Protein AF-A0A9W8RNS7-F1 (afdb_monomer_lite)

Organism: NCBI:txid1237075

InterPro domains:
  IPR012312 Hemerythrin-like [PF01814] (39-133)
  IPR053206 Dimeric xanthone biosynthesis cluster protein [PTHR38048] (34-134)

pLDDT: mean 91.69, std 9.77, range [36.47, 98.19]

Secondary structure (DSSP, 8-state):
------HHHH-SSPPPPGGGGT--SSS---THHHHHHHHHHHHHHHHHHHHHHHHHHHHHHHH--HHHHHHHHHHHHHHHHHHHHHHHHIIIIIHHHHHHHHT-TTTTHHHHHHHHHHHHHHHHHHHHHHHHHHHHH-

Sequence (138 aa):
MSATKKPWVNGPFALISSSKSGDSLEKPASGVRKCAAEMSAVHSLLIRGINAIHLQAVNVAQRGTKKDKLDFSNFCWVWSEELQEHHNIEETMIFPEINELAGVPGLMDANVEEHKMFHDGLSNFRNYIDKIREEGRN

Foldseek 3Di:
DPDPPPQLQCDDDHAQDLCVLVADPVDHDDDPSNVSSVVSVLVSVLSSLVSNCVVCVVVCVPPNDLVSLLVSLVSQLVSLVSLVVVLVCCVVPVVVVVCVVVVHPCPCVVVNVVSVVCPVVSVVSNVVSVVSNVVSVD

Structure (mmCIF, N/CA/C/O backbone):
data_AF-A0A9W8RNS7-F1
#
_entry.id   AF-A0A9W8RNS7-F1
#
loop_
_atom_site.group_PDB
_atom_site.id
_atom_site.type_symbol
_atom_site.label_atom_id
_atom_site.label_alt_id
_atom_site.label_comp_id
_atom_site.label_asym_id
_atom_site.label_entity_id
_atom_site.label_seq_id
_atom_site.pdbx_PDB_ins_code
_atom_site.Cartn_x
_atom_site.Cartn_y
_atom_site.Cartn_z
_atom_site.occupancy
_atom_site.B_iso_or_equiv
_atom_site.auth_seq_id
_atom_site.auth_comp_id
_atom_site.auth_asym_id
_atom_site.auth_atom_id
_atom_site.pdbx_PDB_model_num
ATOM 1 N N . MET A 1 1 ? 25.237 6.352 14.488 1.00 36.47 1 MET A N 1
ATOM 2 C CA . MET A 1 1 ? 24.000 6.408 15.298 1.00 36.47 1 MET A CA 1
ATOM 3 C C . MET A 1 1 ? 23.130 5.235 14.878 1.00 36.47 1 MET A C 1
ATOM 5 O O . MET A 1 1 ? 22.858 5.116 13.692 1.00 36.47 1 MET A O 1
ATOM 9 N N . SER A 1 2 ? 22.784 4.326 15.792 1.00 44.94 2 SER A N 1
ATOM 10 C CA . SER A 1 2 ? 21.860 3.226 15.482 1.00 44.94 2 SER A CA 1
ATOM 11 C C . SER A 1 2 ? 20.501 3.839 15.160 1.00 44.94 2 SER A C 1
ATOM 13 O O . SER A 1 2 ? 19.947 4.541 16.006 1.00 44.94 2 SER A O 1
ATOM 15 N N . ALA A 1 3 ? 20.009 3.665 13.931 1.00 56.50 3 ALA A N 1
ATOM 16 C CA . ALA A 1 3 ? 18.689 4.146 13.553 1.00 56.50 3 ALA A CA 1
ATOM 17 C C . ALA A 1 3 ? 17.677 3.558 14.538 1.00 56.50 3 ALA A C 1
ATOM 19 O O . ALA A 1 3 ? 17.571 2.335 14.665 1.00 56.50 3 ALA A O 1
ATOM 20 N N . THR A 1 4 ? 16.976 4.419 15.276 1.00 53.72 4 THR A N 1
ATOM 21 C CA . THR A 1 4 ? 15.959 4.003 16.238 1.00 53.72 4 THR A CA 1
ATOM 22 C C . THR A 1 4 ? 15.004 3.069 15.508 1.00 53.72 4 THR A C 1
ATOM 24 O O . THR A 1 4 ? 14.352 3.484 14.545 1.00 53.72 4 THR A O 1
ATOM 27 N N . LYS A 1 5 ? 14.951 1.792 15.911 1.00 65.94 5 LYS A N 1
ATOM 28 C CA . LYS A 1 5 ? 13.962 0.863 15.367 1.00 65.94 5 LYS A CA 1
ATOM 29 C C . LYS A 1 5 ? 12.607 1.512 15.640 1.00 65.94 5 LYS A C 1
ATOM 31 O O . LYS A 1 5 ? 12.284 1.777 16.794 1.00 65.94 5 LYS A O 1
ATOM 36 N N . LYS A 1 6 ? 11.861 1.842 14.583 1.00 70.38 6 LYS A N 1
ATOM 37 C CA . LYS A 1 6 ? 10.472 2.314 14.658 1.00 70.38 6 LYS A CA 1
ATOM 38 C C . LYS A 1 6 ? 9.577 1.100 14.418 1.00 70.38 6 LYS A C 1
ATOM 40 O O . LYS A 1 6 ? 9.065 0.959 13.307 1.00 70.38 6 LYS A O 1
ATOM 45 N N . PRO A 1 7 ? 9.447 0.182 15.399 1.00 75.38 7 PRO A N 1
ATOM 46 C CA . PRO A 1 7 ? 8.748 -1.077 15.189 1.00 75.38 7 PRO A CA 1
ATOM 47 C C . PRO A 1 7 ? 7.309 -0.838 14.750 1.00 75.38 7 PRO A C 1
ATOM 49 O O . PRO A 1 7 ? 6.831 -1.607 13.945 1.00 75.38 7 PRO A O 1
ATOM 52 N N . TRP A 1 8 ? 6.677 0.263 15.177 1.00 78.62 8 TRP A N 1
ATOM 53 C CA . TRP A 1 8 ? 5.284 0.590 14.864 1.00 78.62 8 TRP A CA 1
ATOM 54 C C . TRP A 1 8 ? 4.966 0.812 13.371 1.00 78.62 8 TRP A C 1
ATOM 56 O O . TRP A 1 8 ? 3.794 0.745 13.022 1.00 78.62 8 TRP A O 1
ATOM 66 N N . VAL A 1 9 ? 5.963 1.058 12.504 1.00 83.19 9 VAL A N 1
ATOM 67 C CA . VAL A 1 9 ? 5.767 1.259 11.043 1.00 83.19 9 VAL A CA 1
ATOM 68 C C . VAL A 1 9 ? 6.809 0.595 10.151 1.00 83.19 9 VAL A C 1
ATOM 70 O O . VAL A 1 9 ? 6.535 0.344 8.982 1.00 83.19 9 VAL A O 1
ATOM 73 N N . ASN A 1 10 ? 8.012 0.308 10.649 1.00 90.69 10 ASN A N 1
ATOM 74 C CA . ASN A 1 10 ? 9.089 -0.246 9.819 1.00 90.69 10 ASN A CA 1
ATOM 75 C C . ASN A 1 10 ? 9.153 -1.788 9.845 1.00 90.69 10 ASN A C 1
ATOM 77 O O . ASN A 1 10 ? 10.116 -2.357 9.338 1.00 90.69 10 ASN A O 1
ATOM 81 N N . GLY A 1 11 ? 8.179 -2.453 10.465 1.00 91.56 11 GLY A N 1
ATOM 82 C CA . GLY A 1 11 ? 8.012 -3.904 10.453 1.00 91.56 11 GLY A CA 1
ATOM 83 C C . GLY A 1 11 ? 6.581 -4.286 10.854 1.00 91.56 11 GLY A C 1
ATOM 84 O O . GLY A 1 11 ? 5.832 -3.408 11.276 1.00 91.56 11 GLY A O 1
ATOM 85 N N . PRO A 1 12 ? 6.187 -5.564 10.745 1.00 94.31 12 PRO A N 1
ATOM 86 C CA . PRO A 1 12 ? 7.039 -6.717 10.442 1.00 94.31 12 PRO A CA 1
ATOM 87 C C . PRO A 1 12 ? 7.460 -6.844 8.971 1.00 94.31 12 PRO A C 1
ATOM 89 O O . PRO A 1 12 ? 8.482 -7.469 8.699 1.00 94.31 12 PRO A O 1
ATOM 92 N N . PHE A 1 13 ? 6.736 -6.237 8.032 1.00 94.44 13 PHE A N 1
ATOM 93 C CA . PHE A 1 13 ? 7.085 -6.281 6.615 1.00 94.44 13 PHE A CA 1
ATOM 94 C C . PHE A 1 13 ? 8.212 -5.290 6.311 1.00 94.44 13 PHE A C 1
ATOM 96 O O . PHE A 1 13 ? 8.166 -4.121 6.711 1.00 94.44 13 PHE A O 1
ATOM 103 N N . ALA A 1 14 ? 9.255 -5.777 5.639 1.00 93.75 14 ALA A N 1
ATOM 104 C CA . ALA A 1 14 ? 10.456 -5.002 5.364 1.00 93.75 14 ALA A CA 1
ATOM 105 C C . ALA A 1 14 ? 10.190 -3.904 4.328 1.00 93.75 14 ALA A C 1
ATOM 107 O O . ALA A 1 14 ? 9.536 -4.131 3.316 1.00 93.75 14 ALA A O 1
ATOM 108 N N . LEU A 1 15 ? 10.745 -2.717 4.572 1.00 93.62 15 LEU A N 1
ATOM 109 C CA . LEU A 1 15 ? 10.673 -1.601 3.633 1.00 93.62 15 LEU A CA 1
ATOM 110 C C . LEU A 1 15 ? 11.626 -1.795 2.453 1.00 93.62 15 LEU A C 1
ATOM 112 O O . LEU A 1 15 ? 12.657 -2.465 2.564 1.00 93.62 15 LEU A O 1
ATOM 116 N N . ILE A 1 16 ? 11.321 -1.124 1.346 1.00 92.12 16 ILE A N 1
ATOM 117 C CA . ILE A 1 16 ? 12.160 -1.138 0.153 1.00 92.12 16 ILE A CA 1
ATOM 118 C C . ILE A 1 16 ? 13.207 -0.032 0.277 1.00 92.12 16 ILE A C 1
ATOM 120 O O . ILE A 1 16 ? 12.895 1.135 0.513 1.00 92.12 16 ILE A O 1
ATOM 124 N N . SER A 1 17 ? 14.480 -0.393 0.118 1.00 85.50 17 SER A N 1
ATOM 125 C CA . SER A 1 17 ? 15.548 0.604 0.079 1.00 85.50 17 SER A CA 1
ATOM 126 C C . SER A 1 17 ? 15.525 1.344 -1.255 1.00 85.50 17 SER A C 1
ATOM 128 O O . SER A 1 17 ? 15.795 0.737 -2.293 1.00 85.50 17 SER A O 1
ATOM 130 N N . SER A 1 18 ? 15.291 2.657 -1.223 1.00 76.00 18 SER A N 1
ATOM 131 C CA . SER A 1 18 ? 15.354 3.518 -2.413 1.00 76.00 18 SER A CA 1
ATOM 132 C C . SER A 1 18 ? 16.729 3.501 -3.085 1.00 76.00 18 SER A C 1
ATOM 134 O O . SER A 1 18 ? 16.817 3.680 -4.298 1.00 76.00 18 SER A O 1
ATOM 136 N N . SER A 1 19 ? 17.795 3.175 -2.342 1.00 81.75 19 SER A N 1
ATOM 137 C CA . SER A 1 19 ? 19.152 3.037 -2.885 1.00 81.75 19 SER A CA 1
ATOM 138 C C . SER A 1 19 ? 19.276 1.980 -3.987 1.00 81.75 19 SER A C 1
ATOM 140 O O . SER A 1 19 ? 20.212 2.050 -4.780 1.00 81.75 19 SER A O 1
ATOM 142 N N . LYS A 1 20 ? 18.334 1.026 -4.090 1.00 84.12 20 LYS A N 1
ATOM 143 C CA . LYS A 1 20 ? 18.318 0.023 -5.168 1.00 84.12 20 LYS A CA 1
ATOM 144 C C . LYS A 1 20 ? 18.172 0.645 -6.562 1.00 84.12 20 LYS A C 1
ATOM 146 O O . LYS A 1 20 ? 18.633 0.056 -7.532 1.00 84.12 20 LYS A O 1
ATOM 151 N N . SER A 1 21 ? 17.578 1.834 -6.656 1.00 86.19 21 SER A N 1
ATOM 152 C CA . SER A 1 21 ? 17.459 2.599 -7.908 1.00 86.19 21 SER A CA 1
ATOM 153 C C . SER A 1 21 ? 18.749 3.337 -8.304 1.00 86.19 21 SER A C 1
ATOM 155 O O . SER A 1 21 ? 18.887 3.798 -9.439 1.00 86.19 21 SER A O 1
ATOM 157 N N . GLY A 1 22 ? 19.696 3.466 -7.368 1.00 87.69 22 GLY A N 1
ATOM 158 C CA . GLY A 1 22 ? 20.870 4.325 -7.502 1.00 87.69 22 GLY A CA 1
ATOM 159 C C . GLY A 1 22 ? 20.600 5.822 -7.293 1.00 87.69 22 GLY A C 1
ATOM 160 O O . GLY A 1 22 ? 21.522 6.599 -7.526 1.00 87.69 22 GLY A O 1
ATOM 161 N N . ASP A 1 23 ? 19.388 6.222 -6.880 1.00 90.31 23 ASP A N 1
ATOM 162 C CA . ASP A 1 23 ? 19.046 7.609 -6.517 1.00 90.31 23 ASP A CA 1
ATOM 163 C C . ASP A 1 23 ? 19.699 8.012 -5.181 1.00 90.31 23 ASP A C 1
ATOM 165 O O . ASP A 1 23 ? 19.625 7.274 -4.191 1.00 90.31 23 ASP A O 1
ATOM 169 N N . SER A 1 24 ? 20.335 9.185 -5.144 1.00 89.50 24 SER A N 1
ATOM 170 C CA . SER A 1 24 ? 20.872 9.804 -3.926 1.00 89.50 24 SER A CA 1
ATOM 171 C C . SER A 1 24 ? 20.850 11.333 -4.026 1.00 89.50 24 SER A C 1
ATOM 173 O O . SER A 1 24 ? 20.668 11.892 -5.106 1.00 89.50 24 SER A O 1
ATOM 175 N N . LEU A 1 25 ? 21.060 12.028 -2.903 1.00 87.12 25 LEU A N 1
ATOM 176 C CA . LEU A 1 25 ? 21.144 13.495 -2.901 1.00 87.12 25 LEU A CA 1
ATOM 177 C C . LEU A 1 25 ? 22.355 13.999 -3.699 1.00 87.12 25 LEU A C 1
ATOM 179 O O . LEU A 1 25 ? 22.284 15.033 -4.356 1.00 87.12 25 LEU A O 1
ATOM 183 N N . GLU A 1 26 ? 23.459 13.257 -3.653 1.00 92.69 26 GLU A N 1
ATOM 184 C CA . GLU A 1 26 ? 24.706 13.561 -4.354 1.00 92.69 26 GLU A CA 1
ATOM 185 C C . GLU A 1 26 ? 24.631 13.202 -5.841 1.00 92.69 26 GLU A C 1
ATOM 187 O O . GLU A 1 26 ? 25.303 13.823 -6.665 1.00 92.69 26 GLU A O 1
ATOM 192 N N . LYS A 1 27 ? 23.825 12.193 -6.193 1.00 90.19 27 LYS A N 1
ATOM 193 C CA . LYS A 1 27 ? 23.631 11.733 -7.567 1.00 90.19 27 LYS A CA 1
ATOM 194 C C . LYS A 1 27 ? 22.160 11.384 -7.819 1.00 90.19 27 LYS A C 1
ATOM 196 O O . LYS A 1 27 ? 21.800 10.204 -7.791 1.00 90.19 27 LYS A O 1
ATOM 201 N N . PRO A 1 28 ? 21.319 12.391 -8.104 1.00 90.38 28 PRO A N 1
ATOM 202 C CA . PRO A 1 28 ? 19.912 12.153 -8.372 1.00 90.38 28 PRO A CA 1
ATOM 203 C C . PRO A 1 28 ? 19.713 11.258 -9.598 1.00 90.38 28 PRO A C 1
ATOM 205 O O . PRO A 1 28 ? 20.350 11.448 -10.639 1.00 90.38 28 PRO A O 1
ATOM 208 N N . ALA A 1 29 ? 18.820 10.282 -9.480 1.00 90.94 29 ALA A N 1
ATOM 209 C CA . ALA A 1 29 ? 18.387 9.458 -10.595 1.00 90.94 29 ALA A CA 1
ATOM 210 C C . ALA A 1 29 ? 17.541 10.276 -11.584 1.00 90.94 29 ALA A C 1
ATOM 212 O O . ALA A 1 29 ? 16.867 11.238 -11.217 1.00 90.94 29 ALA A O 1
ATOM 213 N N . SER A 1 30 ? 17.544 9.859 -12.849 1.00 89.75 30 SER A N 1
ATOM 214 C CA . SER A 1 30 ? 16.735 10.446 -13.921 1.00 89.75 30 SER A CA 1
ATOM 215 C C . SER A 1 30 ? 16.060 9.356 -14.759 1.00 89.75 30 SER A C 1
ATOM 217 O O . SER A 1 30 ? 16.443 8.180 -14.701 1.00 89.75 30 SER A O 1
ATOM 219 N N . GLY A 1 31 ? 15.024 9.741 -15.513 1.00 87.38 31 GLY A N 1
ATOM 220 C CA . GLY A 1 31 ? 14.254 8.832 -16.366 1.00 87.38 31 GLY A CA 1
ATOM 221 C C . GLY A 1 31 ? 13.715 7.622 -15.598 1.00 87.38 31 GLY A C 1
ATOM 222 O O . GLY A 1 31 ? 13.234 7.749 -14.472 1.00 87.38 31 GLY A O 1
ATOM 223 N N . VAL A 1 32 ? 13.872 6.427 -16.170 1.00 83.25 32 VAL A N 1
ATOM 224 C CA . VAL A 1 32 ? 13.380 5.163 -15.585 1.00 83.25 32 VAL A CA 1
ATOM 225 C C . VAL A 1 32 ? 13.954 4.854 -14.198 1.00 83.25 32 VAL A C 1
ATOM 227 O O . VAL A 1 32 ? 13.279 4.255 -13.365 1.00 83.25 32 VAL A O 1
ATOM 230 N N . ARG A 1 33 ? 15.180 5.305 -13.892 1.00 86.94 33 AR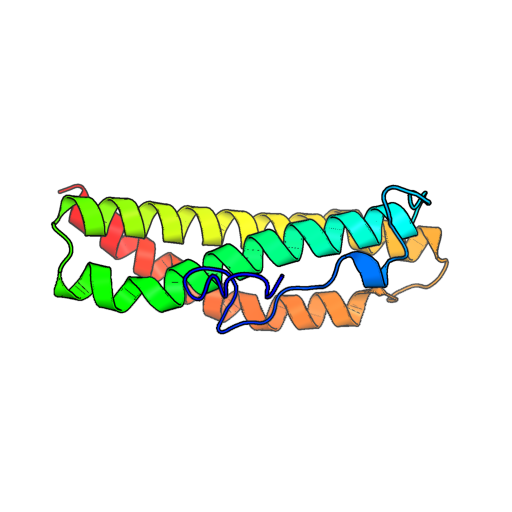G A N 1
ATOM 231 C CA . ARG A 1 33 ? 15.756 5.122 -12.549 1.00 86.94 33 ARG A CA 1
ATOM 232 C C . ARG A 1 33 ? 15.084 6.019 -11.520 1.00 86.94 33 ARG A C 1
ATOM 234 O O . ARG A 1 33 ? 14.963 5.615 -10.367 1.00 86.94 33 ARG A O 1
ATOM 241 N N . LYS A 1 34 ? 14.639 7.212 -11.928 1.00 90.12 34 LYS A N 1
ATOM 242 C CA . LYS A 1 34 ? 13.877 8.091 -11.041 1.00 90.12 34 LYS A CA 1
ATOM 243 C C . LYS A 1 34 ? 12.515 7.486 -10.718 1.00 90.12 34 LYS A C 1
ATOM 245 O O . LYS A 1 34 ? 12.178 7.394 -9.544 1.00 90.12 34 LYS A O 1
ATOM 250 N N . CYS A 1 35 ? 11.822 6.970 -11.733 1.00 89.19 35 CYS A N 1
ATOM 251 C CA . CYS A 1 35 ? 10.570 6.235 -11.556 1.00 89.19 35 CYS A CA 1
ATOM 252 C C . CYS A 1 35 ? 10.739 5.057 -10.574 1.00 89.19 35 CYS A C 1
ATOM 254 O O . CYS A 1 35 ? 9.988 4.940 -9.611 1.00 89.19 35 CYS A O 1
ATOM 256 N N . ALA A 1 36 ? 11.798 4.248 -10.715 1.00 89.75 36 ALA A N 1
ATOM 257 C CA . ALA A 1 36 ? 12.083 3.154 -9.778 1.00 89.75 36 ALA A CA 1
ATOM 258 C C . ALA A 1 36 ? 12.342 3.632 -8.330 1.00 89.75 36 ALA A C 1
ATOM 260 O O . ALA A 1 36 ? 11.963 2.959 -7.362 1.00 89.75 36 ALA A O 1
ATOM 261 N N . ALA A 1 37 ? 12.992 4.788 -8.160 1.00 92.19 37 ALA A N 1
ATOM 262 C CA . ALA A 1 37 ? 13.213 5.398 -6.849 1.00 92.19 37 ALA A CA 1
ATOM 263 C C . ALA A 1 37 ? 11.894 5.849 -6.203 1.00 92.19 37 ALA A C 1
ATOM 265 O O . ALA A 1 37 ? 11.666 5.604 -5.016 1.00 92.19 37 ALA A O 1
ATOM 266 N N . GLU A 1 38 ? 11.020 6.469 -6.995 1.00 92.44 38 GLU A N 1
ATOM 267 C CA . GLU A 1 38 ? 9.693 6.924 -6.578 1.00 92.44 38 GLU A CA 1
ATOM 268 C C . GLU A 1 38 ? 8.783 5.742 -6.233 1.00 92.44 38 GLU A C 1
ATOM 270 O O . GLU A 1 38 ? 8.191 5.741 -5.155 1.00 92.44 38 GLU A O 1
ATOM 275 N N . MET A 1 39 ? 8.771 4.676 -7.041 1.00 93.88 39 MET A N 1
ATOM 276 C CA . MET A 1 39 ? 8.039 3.440 -6.726 1.00 93.88 39 MET A CA 1
ATOM 277 C C . MET A 1 39 ? 8.520 2.797 -5.432 1.00 93.88 39 MET A C 1
ATOM 279 O O . MET A 1 39 ? 7.711 2.435 -4.581 1.00 93.88 39 MET A O 1
ATOM 283 N N . SER A 1 40 ? 9.834 2.762 -5.195 1.00 94.31 40 SER A N 1
ATOM 284 C CA . SER A 1 40 ? 10.374 2.277 -3.917 1.00 94.31 40 SER A CA 1
ATOM 285 C C . SER A 1 40 ? 9.863 3.095 -2.721 1.00 94.31 40 SER A C 1
ATOM 287 O O . SER A 1 40 ? 9.645 2.544 -1.636 1.00 94.31 40 SER A O 1
ATOM 289 N N . ALA A 1 41 ? 9.672 4.407 -2.895 1.00 93.44 41 ALA A N 1
ATOM 290 C CA . ALA A 1 41 ? 9.136 5.282 -1.860 1.00 93.44 41 ALA A CA 1
ATOM 291 C C . ALA A 1 41 ? 7.631 5.057 -1.638 1.00 93.44 41 ALA A C 1
ATOM 293 O O . ALA A 1 41 ? 7.226 4.893 -0.484 1.00 93.44 41 ALA A O 1
ATOM 294 N N . VAL A 1 42 ? 6.835 4.987 -2.712 1.00 95.81 42 VAL A N 1
ATOM 295 C CA . VAL A 1 42 ? 5.384 4.718 -2.664 1.00 95.81 42 VAL A CA 1
ATOM 296 C C . VAL A 1 42 ? 5.108 3.353 -2.039 1.00 95.81 42 VAL A C 1
ATOM 298 O O . VAL A 1 42 ? 4.376 3.256 -1.057 1.00 95.81 42 VAL A O 1
ATOM 301 N N . HIS A 1 43 ? 5.785 2.300 -2.492 1.00 96.25 43 HIS A N 1
ATOM 302 C CA . HIS A 1 43 ? 5.641 0.963 -1.915 1.00 96.25 43 HIS A CA 1
ATOM 303 C C . HIS A 1 43 ? 6.049 0.946 -0.439 1.00 96.25 43 HIS A C 1
ATOM 305 O O . HIS A 1 43 ? 5.379 0.347 0.397 1.00 96.25 43 HIS A O 1
ATOM 311 N N . SER A 1 44 ? 7.100 1.679 -0.061 1.00 95.38 44 SER A N 1
ATOM 312 C CA . SER A 1 44 ? 7.469 1.814 1.352 1.00 95.38 44 SER A CA 1
ATOM 313 C C . SER A 1 44 ? 6.452 2.617 2.175 1.00 95.38 44 SER A C 1
ATOM 315 O O . SER A 1 44 ? 6.426 2.468 3.397 1.00 95.38 44 SER A O 1
ATOM 317 N N . LEU A 1 45 ? 5.643 3.491 1.575 1.00 95.88 45 LEU A N 1
ATOM 318 C CA . LEU A 1 45 ? 4.514 4.143 2.247 1.00 95.88 45 LEU A CA 1
ATOM 319 C C . LEU A 1 45 ? 3.386 3.130 2.487 1.00 95.88 45 LEU A C 1
ATOM 321 O O . LEU A 1 45 ? 2.928 2.995 3.622 1.00 95.88 45 LEU A O 1
ATOM 325 N N . LEU A 1 46 ? 3.020 2.360 1.460 1.00 97.38 46 LEU A N 1
ATOM 326 C CA . LEU A 1 46 ? 2.002 1.307 1.540 1.00 97.38 46 LEU A CA 1
ATOM 327 C C . LEU A 1 46 ? 2.375 0.237 2.578 1.00 97.38 46 LEU A C 1
ATOM 329 O O . LEU A 1 46 ? 1.555 -0.112 3.430 1.00 97.38 46 LEU A O 1
ATOM 333 N N . ILE A 1 47 ? 3.640 -0.204 2.593 1.00 96.94 47 ILE A N 1
ATOM 334 C CA . ILE A 1 47 ? 4.163 -1.173 3.568 1.00 96.94 47 ILE A CA 1
ATOM 335 C C . ILE A 1 47 ? 4.097 -0.617 4.998 1.00 96.94 47 ILE A C 1
ATOM 337 O O . ILE A 1 47 ? 3.747 -1.335 5.936 1.00 96.94 47 ILE A O 1
ATOM 341 N N . ARG A 1 48 ? 4.393 0.674 5.198 1.00 97.31 48 ARG A N 1
ATOM 342 C CA . ARG A 1 48 ? 4.233 1.305 6.521 1.00 97.31 48 ARG A CA 1
ATOM 343 C C . ARG A 1 48 ? 2.779 1.311 6.975 1.00 97.31 48 ARG A C 1
ATOM 345 O O . ARG A 1 48 ? 2.533 1.103 8.161 1.00 97.31 48 ARG A O 1
ATOM 352 N N . GLY A 1 49 ? 1.842 1.516 6.051 1.00 97.19 49 GLY A N 1
ATOM 353 C CA . GLY A 1 49 ? 0.411 1.423 6.318 1.00 97.19 49 GLY A CA 1
ATOM 354 C C . GLY A 1 49 ? 0.018 0.048 6.856 1.00 97.19 49 GLY A C 1
ATOM 355 O O . GLY A 1 49 ? -0.473 -0.043 7.980 1.00 97.19 49 GLY A O 1
ATOM 356 N N . ILE A 1 50 ? 0.331 -1.031 6.131 1.00 96.81 50 ILE A N 1
ATOM 357 C CA . ILE A 1 50 ? -0.020 -2.391 6.575 1.00 96.81 50 ILE A CA 1
ATOM 358 C C . ILE A 1 50 ? 0.721 -2.813 7.848 1.00 96.81 50 ILE A C 1
ATOM 360 O O . ILE A 1 50 ? 0.145 -3.484 8.701 1.00 96.81 50 ILE A O 1
ATOM 364 N N . ASN A 1 51 ? 1.965 -2.369 8.036 1.00 97.44 51 ASN A N 1
ATOM 365 C CA . ASN A 1 51 ? 2.706 -2.562 9.283 1.00 97.44 51 ASN A CA 1
ATOM 366 C C . ASN A 1 51 ? 1.989 -1.915 10.477 1.00 97.44 51 ASN A C 1
ATOM 368 O O . ASN A 1 51 ? 1.809 -2.554 11.518 1.00 97.44 51 ASN A O 1
ATOM 372 N N . ALA A 1 52 ? 1.541 -0.666 10.320 1.00 96.94 52 ALA A N 1
ATOM 373 C CA . ALA A 1 52 ? 0.782 0.034 11.348 1.00 96.94 52 ALA A CA 1
ATOM 374 C C . ALA A 1 52 ? -0.558 -0.664 11.628 1.00 96.94 52 ALA A C 1
ATOM 376 O O . ALA A 1 52 ? -0.898 -0.868 12.795 1.00 96.94 52 ALA A O 1
ATOM 377 N N . ILE A 1 53 ? -1.281 -1.090 10.584 1.00 96.81 53 ILE A N 1
ATOM 378 C CA . ILE A 1 53 ? -2.533 -1.850 10.717 1.00 96.81 53 ILE A CA 1
ATOM 379 C C . ILE A 1 53 ? -2.285 -3.131 11.518 1.00 96.81 53 ILE A C 1
ATOM 381 O O . ILE A 1 53 ? -2.927 -3.355 12.544 1.00 96.81 53 ILE A O 1
ATOM 385 N N . HIS A 1 54 ? -1.308 -3.937 11.099 1.00 95.56 54 HIS A N 1
ATOM 386 C CA . HIS A 1 54 ? -0.977 -5.212 11.728 1.00 95.56 54 HIS A CA 1
ATOM 387 C C . HIS A 1 54 ? -0.649 -5.056 13.219 1.00 95.56 54 HIS A C 1
ATOM 389 O O . HIS A 1 54 ? -1.169 -5.790 14.059 1.00 95.56 54 HIS A O 1
ATOM 395 N N . LEU A 1 55 ? 0.184 -4.074 13.568 1.00 95.69 55 LEU A N 1
ATOM 396 C CA . LEU A 1 55 ? 0.637 -3.884 14.945 1.00 95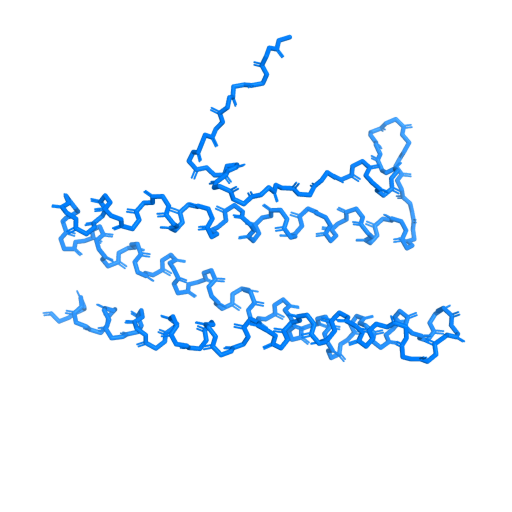.69 55 LEU A CA 1
ATOM 397 C C . LEU A 1 55 ? -0.410 -3.239 15.850 1.00 95.69 55 LEU A C 1
ATOM 399 O O . LEU A 1 55 ? -0.409 -3.493 17.055 1.00 95.69 55 LEU A O 1
ATOM 403 N N . GLN A 1 56 ? -1.281 -2.384 15.311 1.00 95.50 56 GLN A N 1
ATOM 404 C CA . GLN A 1 56 ? -2.255 -1.653 16.121 1.00 95.50 56 GLN A CA 1
ATOM 405 C C . GLN A 1 56 ? -3.618 -2.334 16.213 1.00 95.50 56 GLN A C 1
ATOM 407 O O . GLN A 1 56 ? -4.325 -2.073 17.186 1.00 95.50 56 GLN A O 1
ATOM 412 N N . ALA A 1 57 ? -3.966 -3.255 15.307 1.00 95.25 57 ALA A N 1
ATOM 413 C CA . ALA A 1 57 ? -5.279 -3.905 15.297 1.00 95.25 57 ALA A CA 1
ATOM 414 C C . ALA A 1 57 ? -5.665 -4.503 16.664 1.00 95.25 57 ALA A C 1
ATOM 416 O O . ALA A 1 57 ? -6.734 -4.200 17.194 1.00 95.25 57 ALA A O 1
ATOM 417 N N . VAL A 1 58 ? -4.770 -5.279 17.289 1.00 95.19 58 VAL A N 1
ATOM 418 C CA . VAL A 1 58 ? -5.008 -5.882 18.616 1.00 95.19 58 VAL A CA 1
ATOM 419 C C . VAL A 1 58 ? -5.160 -4.818 19.705 1.00 95.19 58 VAL A C 1
ATOM 421 O O . VAL A 1 58 ? -6.026 -4.929 20.573 1.00 95.19 58 VAL A O 1
ATOM 424 N N . ASN A 1 59 ? -4.350 -3.760 19.646 1.00 95.69 59 ASN A N 1
ATOM 425 C CA . ASN A 1 59 ? -4.374 -2.692 20.640 1.00 95.69 59 ASN A CA 1
ATOM 426 C C . ASN A 1 59 ? -5.689 -1.911 20.591 1.00 95.69 59 ASN A C 1
ATOM 428 O O . ASN A 1 59 ? -6.301 -1.688 21.635 1.00 95.69 59 ASN A O 1
ATOM 432 N N . VAL A 1 60 ? -6.143 -1.547 19.389 1.00 96.38 60 VAL A N 1
ATOM 433 C CA . VAL A 1 60 ? -7.410 -0.837 19.181 1.00 96.38 60 VAL A CA 1
ATOM 434 C C . VAL A 1 60 ? -8.600 -1.734 19.528 1.00 96.38 60 VAL A C 1
ATOM 436 O O . VAL A 1 60 ? -9.534 -1.281 20.187 1.00 96.38 60 VAL A O 1
ATOM 439 N N . ALA A 1 61 ? -8.560 -3.019 19.169 1.00 92.94 61 ALA A N 1
ATOM 440 C CA . ALA A 1 61 ? -9.631 -3.958 19.493 1.00 92.94 61 ALA A CA 1
ATOM 441 C C . ALA A 1 61 ? -9.846 -4.102 21.011 1.00 92.94 61 ALA A C 1
ATOM 443 O O . ALA A 1 61 ? -10.985 -4.022 21.483 1.00 92.94 61 ALA A O 1
ATOM 444 N N . GLN A 1 62 ? -8.756 -4.279 21.766 1.00 96.12 62 GLN A N 1
ATOM 445 C CA . GLN A 1 62 ? -8.795 -4.548 23.206 1.00 96.12 62 GLN A CA 1
ATOM 446 C C . GLN A 1 62 ? -8.975 -3.291 24.061 1.00 96.12 62 GLN A C 1
ATOM 448 O O . GLN A 1 62 ? -9.635 -3.350 25.095 1.00 96.12 62 GLN A O 1
ATOM 453 N N . ARG A 1 63 ? -8.351 -2.174 23.669 1.00 97.00 63 ARG A N 1
ATOM 454 C CA . ARG A 1 63 ? -8.216 -0.979 24.523 1.00 97.00 63 ARG A CA 1
ATOM 455 C C . ARG A 1 63 ? -8.818 0.288 23.923 1.00 97.00 63 ARG A C 1
ATOM 457 O O . ARG A 1 63 ? -8.945 1.276 24.636 1.00 97.00 63 ARG A O 1
ATOM 464 N N . GLY A 1 64 ? -9.165 0.274 22.638 1.00 95.62 64 GLY A N 1
ATOM 465 C CA . GLY A 1 64 ? -9.726 1.432 21.951 1.00 95.62 64 GLY A CA 1
ATOM 466 C C . GLY A 1 64 ? -11.154 1.736 22.396 1.00 95.62 64 GLY A C 1
ATOM 467 O O . GLY A 1 64 ? -11.979 0.835 22.584 1.00 95.62 64 GLY A O 1
ATOM 468 N N . THR A 1 65 ? -11.461 3.023 22.512 1.00 95.62 65 THR A N 1
ATOM 469 C CA . THR A 1 65 ? -12.832 3.523 22.640 1.00 95.62 65 THR A CA 1
ATOM 470 C C . THR A 1 65 ? -13.637 3.237 21.364 1.00 95.62 65 THR A C 1
ATOM 472 O O . THR A 1 65 ? -13.084 2.864 20.326 1.00 95.62 65 THR A O 1
ATOM 475 N N . LYS A 1 66 ? -14.960 3.459 21.397 1.00 93.25 66 LYS A N 1
ATOM 476 C CA . LYS A 1 66 ? -15.793 3.409 20.179 1.00 93.25 66 LYS A CA 1
ATOM 477 C C . LYS A 1 66 ? -15.239 4.336 19.086 1.00 93.25 66 LYS A C 1
ATOM 479 O O . LYS A 1 66 ? -15.194 3.946 17.923 1.00 93.25 66 LYS A O 1
ATOM 484 N N . LYS A 1 67 ? -14.767 5.527 19.474 1.00 94.31 67 LYS A N 1
ATOM 485 C CA . LYS A 1 67 ? -14.164 6.489 18.548 1.00 94.31 67 LYS A CA 1
ATOM 486 C C . LYS A 1 67 ? -12.862 5.954 17.950 1.00 94.31 67 LYS A C 1
ATOM 488 O O . LYS A 1 67 ? -12.725 5.976 16.734 1.00 94.31 67 LYS A O 1
ATOM 493 N N . ASP A 1 68 ? -11.957 5.415 18.769 1.00 96.19 68 ASP A N 1
ATOM 494 C CA . ASP A 1 68 ? -10.673 4.882 18.281 1.00 96.19 68 ASP A CA 1
ATOM 495 C C . ASP A 1 68 ? -10.882 3.742 17.281 1.00 96.19 68 ASP A C 1
ATOM 497 O O . ASP A 1 68 ? -10.199 3.669 16.263 1.00 96.19 68 ASP A O 1
ATOM 501 N N . LYS A 1 69 ? -11.862 2.868 17.544 1.00 95.25 69 LYS A N 1
ATOM 502 C CA . LYS A 1 69 ? -12.228 1.770 16.639 1.00 95.25 69 LYS A CA 1
ATOM 503 C C . LYS A 1 69 ? -12.745 2.287 15.299 1.00 95.25 69 LYS A C 1
ATOM 505 O O . LYS A 1 69 ? -12.328 1.779 14.259 1.00 95.25 69 LYS A O 1
ATOM 510 N N . LEU A 1 70 ? -13.608 3.304 15.307 1.00 95.81 70 LEU A N 1
ATOM 511 C CA . LEU A 1 70 ? -14.115 3.923 14.081 1.00 95.81 70 LEU A CA 1
ATOM 512 C C . LEU A 1 70 ? -13.006 4.648 13.304 1.00 95.81 70 LEU A C 1
ATOM 514 O O . LEU A 1 70 ? -12.869 4.439 12.100 1.00 95.81 70 LEU A O 1
ATOM 518 N N . ASP A 1 71 ? -12.192 5.461 13.980 1.00 97.12 71 ASP A N 1
ATOM 519 C CA . ASP A 1 71 ? -11.074 6.186 13.366 1.00 97.12 71 ASP A CA 1
ATOM 520 C C . ASP A 1 71 ? -10.063 5.214 12.743 1.00 97.12 71 ASP A C 1
ATOM 522 O O . ASP A 1 71 ? -9.659 5.379 11.592 1.00 97.12 71 ASP A O 1
ATOM 526 N N . PHE A 1 72 ? -9.698 4.156 13.472 1.00 97.38 72 PHE A N 1
ATOM 527 C CA . PHE A 1 72 ? -8.783 3.130 12.981 1.00 97.38 72 PHE A CA 1
ATOM 528 C C . PHE A 1 72 ? -9.370 2.348 11.803 1.00 97.38 72 PHE A C 1
ATOM 530 O O . PHE A 1 72 ? -8.652 2.038 10.855 1.00 97.38 72 PHE A O 1
ATOM 537 N N . SER A 1 73 ? -10.677 2.076 11.814 1.00 97.38 73 SER A N 1
ATOM 538 C CA . SER A 1 73 ? -11.356 1.436 10.683 1.00 97.38 73 SER A CA 1
ATOM 539 C C . SER A 1 73 ? -11.371 2.344 9.451 1.00 97.38 73 SER A C 1
ATOM 541 O O . SER A 1 73 ? -11.133 1.873 8.345 1.00 97.38 73 SER A O 1
ATOM 543 N N . ASN A 1 74 ? -11.561 3.657 9.619 1.00 97.75 74 ASN A N 1
ATOM 544 C CA . ASN A 1 74 ? -11.417 4.612 8.516 1.00 97.75 74 ASN A CA 1
ATOM 545 C C . ASN A 1 74 ? -9.980 4.645 7.974 1.00 97.75 74 ASN A C 1
ATOM 547 O O . ASN A 1 74 ? -9.800 4.655 6.762 1.00 97.75 74 ASN A O 1
ATOM 551 N N . PHE A 1 75 ? -8.966 4.612 8.845 1.00 98.06 75 PHE A N 1
ATOM 552 C CA . PHE A 1 75 ? -7.563 4.513 8.429 1.00 98.06 75 PHE A CA 1
ATOM 553 C C . PHE A 1 75 ? -7.289 3.235 7.618 1.00 98.06 75 PHE A C 1
ATOM 555 O O . PHE A 1 75 ? -6.699 3.308 6.543 1.00 98.06 75 PHE A O 1
ATOM 562 N N . CYS A 1 76 ? -7.767 2.081 8.096 1.00 98.19 76 CYS A N 1
ATOM 563 C CA . CYS A 1 76 ? -7.654 0.801 7.390 1.00 98.19 76 CYS A CA 1
ATOM 564 C C . CYS A 1 76 ? -8.340 0.833 6.019 1.00 98.19 76 CYS A C 1
ATOM 566 O O . CYS A 1 76 ? -7.808 0.302 5.044 1.00 98.19 76 CYS A O 1
ATOM 568 N N . TRP A 1 77 ? -9.516 1.461 5.945 1.00 97.94 77 TRP A N 1
ATOM 569 C CA . TRP A 1 77 ? -10.265 1.601 4.703 1.00 97.94 77 TRP A CA 1
ATOM 570 C C . TRP A 1 77 ? -9.513 2.462 3.690 1.00 97.94 77 TRP A C 1
ATOM 572 O O . TRP A 1 77 ? -9.286 2.008 2.578 1.00 97.94 77 TRP A O 1
ATOM 582 N N . VAL A 1 78 ? -9.051 3.652 4.093 1.00 98.06 78 VAL A N 1
ATOM 583 C CA . VAL A 1 78 ? -8.288 4.548 3.207 1.00 98.06 78 VAL A CA 1
ATOM 584 C C . VAL A 1 78 ? -7.021 3.862 2.706 1.00 98.06 78 VAL A C 1
ATOM 586 O O . VAL A 1 78 ? -6.754 3.898 1.516 1.00 98.06 78 VAL A O 1
ATOM 589 N N . TRP A 1 79 ? -6.273 3.169 3.572 1.00 98.19 79 TRP A N 1
ATOM 590 C CA . TRP A 1 79 ? -5.109 2.396 3.125 1.00 98.19 79 TRP A CA 1
ATOM 591 C C . TRP A 1 79 ? -5.468 1.345 2.061 1.00 98.19 79 TRP A C 1
ATOM 593 O O . TRP A 1 79 ? -4.697 1.136 1.127 1.00 98.19 79 TRP A O 1
ATOM 603 N N . SER A 1 80 ? -6.631 0.701 2.194 1.00 97.75 80 SER A N 1
ATOM 604 C CA . SER A 1 80 ? -7.084 -0.314 1.238 1.00 97.75 80 SER A CA 1
ATOM 605 C C . SER A 1 80 ? -7.443 0.297 -0.117 1.00 97.75 80 SER A C 1
ATOM 607 O O . SER A 1 80 ? -7.089 -0.273 -1.144 1.00 97.75 80 SER A O 1
ATOM 609 N N . GLU A 1 81 ? -8.097 1.463 -0.114 1.00 96.69 81 GLU A N 1
ATOM 610 C CA . GLU A 1 81 ? -8.399 2.217 -1.338 1.00 96.69 81 GLU A CA 1
ATOM 611 C C . GLU A 1 81 ? -7.123 2.673 -2.041 1.00 96.69 81 GLU A C 1
ATOM 613 O O . GLU A 1 81 ? -6.976 2.460 -3.237 1.00 96.69 81 GLU A O 1
ATOM 618 N N . GLU A 1 82 ? -6.175 3.242 -1.294 1.00 97.31 82 GLU A N 1
ATOM 619 C CA . GLU A 1 82 ? -4.898 3.700 -1.847 1.00 97.31 82 GLU A CA 1
ATOM 620 C C . GLU A 1 82 ? -4.117 2.547 -2.490 1.00 97.31 82 GLU A C 1
ATOM 622 O O . GLU A 1 82 ? -3.564 2.712 -3.572 1.00 97.31 82 GLU A O 1
ATOM 627 N N . LEU A 1 83 ? -4.096 1.361 -1.866 1.00 97.69 83 LEU A N 1
ATOM 628 C CA . LEU A 1 83 ? -3.451 0.184 -2.455 1.00 97.69 83 LEU A CA 1
ATOM 629 C C . LEU A 1 83 ? -4.157 -0.274 -3.741 1.00 97.69 83 LEU A C 1
ATOM 631 O O . LEU A 1 83 ? -3.490 -0.602 -4.720 1.00 97.69 83 LEU A O 1
ATOM 635 N N . GLN A 1 84 ? -5.493 -0.284 -3.746 1.00 96.62 84 GLN A N 1
ATOM 636 C CA . GLN A 1 84 ? -6.284 -0.685 -4.910 1.00 96.62 84 GLN A CA 1
ATOM 637 C C . GLN A 1 84 ? -6.095 0.273 -6.091 1.00 96.62 84 GLN A C 1
ATOM 639 O O . GLN A 1 84 ? -5.911 -0.184 -7.221 1.00 96.62 84 GLN A O 1
ATOM 644 N N . GLU A 1 85 ? -6.139 1.581 -5.841 1.00 97.00 85 GLU A N 1
ATOM 64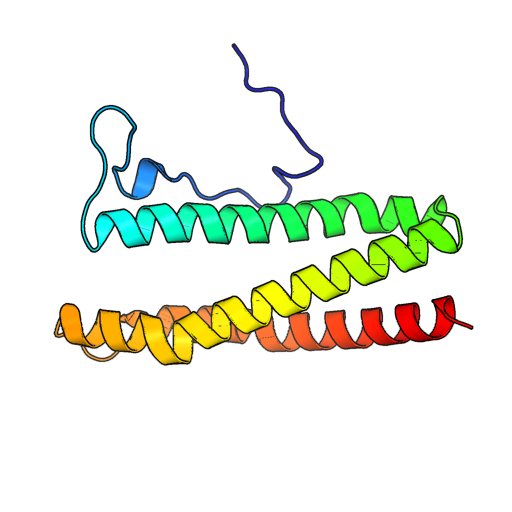5 C CA . GLU A 1 85 ? -5.923 2.601 -6.870 1.00 97.00 85 GLU A CA 1
ATOM 646 C C . GLU A 1 85 ? -4.481 2.585 -7.379 1.00 97.00 85 GLU A C 1
ATOM 648 O O . GLU A 1 85 ? -4.258 2.674 -8.585 1.00 97.00 85 GLU A O 1
ATOM 653 N N . HIS A 1 86 ? -3.503 2.391 -6.488 1.00 97.62 86 HIS A N 1
ATOM 654 C CA . HIS A 1 86 ? -2.094 2.235 -6.854 1.00 97.62 86 HIS A CA 1
ATOM 655 C C . HIS A 1 86 ? -1.889 1.065 -7.832 1.00 97.62 86 HIS A C 1
ATOM 657 O O . HIS A 1 86 ? -1.350 1.279 -8.918 1.00 97.62 86 HIS A O 1
ATOM 663 N N . HIS A 1 87 ? -2.407 -0.132 -7.518 1.00 97.69 87 HIS A N 1
ATOM 664 C CA . HIS A 1 87 ? -2.348 -1.276 -8.441 1.00 97.69 87 HIS A CA 1
ATOM 665 C C . HIS A 1 87 ? -3.085 -0.998 -9.758 1.00 97.69 87 HIS A C 1
ATOM 667 O O . HIS A 1 87 ? 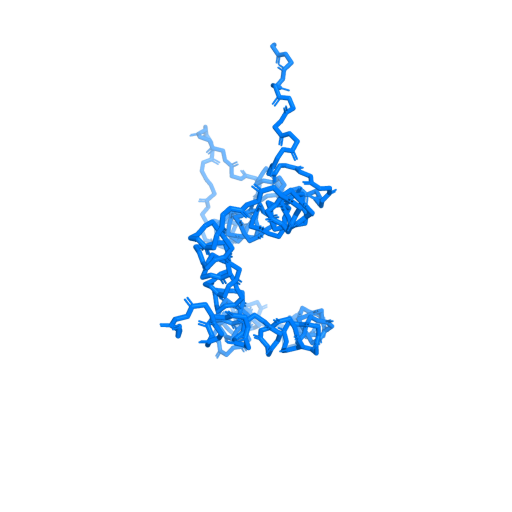-2.570 -1.310 -10.829 1.00 97.69 87 HIS A O 1
ATOM 673 N N . ASN A 1 88 ? -4.273 -0.386 -9.703 1.00 97.12 88 ASN A N 1
ATOM 674 C CA . ASN A 1 88 ? -5.062 -0.080 -10.896 1.00 97.12 88 ASN A CA 1
ATOM 675 C C . ASN A 1 88 ? -4.320 0.877 -11.844 1.00 97.12 88 ASN A C 1
ATOM 677 O O . ASN A 1 88 ? -4.279 0.646 -13.051 1.00 97.12 88 ASN A O 1
ATOM 681 N N . ILE A 1 89 ? -3.699 1.934 -11.316 1.00 97.19 89 ILE A N 1
ATOM 682 C CA . ILE A 1 89 ? -2.903 2.881 -12.109 1.00 97.19 89 ILE A CA 1
ATOM 683 C C . ILE A 1 89 ? -1.677 2.186 -12.711 1.00 97.19 89 ILE A C 1
ATOM 685 O O . ILE A 1 89 ? -1.362 2.399 -13.886 1.00 97.19 89 ILE A O 1
ATOM 689 N N . GLU A 1 90 ? -0.998 1.343 -11.932 1.00 97.50 90 GLU A N 1
ATOM 690 C CA . GLU A 1 90 ? 0.139 0.568 -12.422 1.00 97.50 90 GLU A CA 1
ATOM 691 C C . GLU A 1 90 ? -0.265 -0.341 -13.590 1.00 97.50 90 GLU A C 1
ATOM 693 O O . GLU A 1 90 ? 0.334 -0.264 -14.661 1.00 97.50 90 GLU A O 1
ATOM 698 N N . GLU A 1 91 ? -1.325 -1.131 -13.436 1.00 97.25 91 GLU A N 1
ATOM 699 C CA . GLU A 1 91 ? -1.768 -2.099 -14.444 1.00 97.25 91 GLU A CA 1
ATOM 700 C C . GLU A 1 91 ? -2.363 -1.450 -15.699 1.00 97.25 91 GLU A C 1
ATOM 702 O O . GLU A 1 91 ? -2.158 -1.948 -16.808 1.00 97.25 91 GLU A O 1
ATOM 707 N N . THR A 1 92 ? -3.098 -0.345 -15.550 1.00 97.44 92 THR A N 1
ATOM 708 C CA . THR A 1 92 ? -3.822 0.279 -16.671 1.00 97.44 92 THR A CA 1
ATOM 709 C C . THR A 1 92 ? -3.016 1.337 -17.416 1.00 97.44 92 THR A C 1
ATOM 711 O O . THR A 1 92 ? -3.325 1.610 -18.576 1.00 97.44 92 THR A O 1
ATOM 714 N N . MET A 1 93 ? -1.995 1.929 -16.784 1.00 95.44 93 MET A N 1
ATOM 715 C CA . MET A 1 93 ? -1.232 3.036 -17.371 1.00 95.44 93 MET A CA 1
ATOM 716 C C . MET A 1 93 ? 0.284 2.817 -17.330 1.00 95.44 93 MET A C 1
ATOM 718 O O . MET A 1 93 ? 0.926 2.864 -18.377 1.00 95.44 93 MET A O 1
ATOM 722 N N . ILE A 1 94 ? 0.868 2.538 -16.159 1.00 94.50 94 ILE A N 1
ATOM 723 C CA . ILE A 1 94 ? 2.338 2.545 -16.001 1.00 94.50 94 ILE A CA 1
ATOM 724 C C . ILE A 1 94 ? 2.994 1.315 -16.646 1.00 94.50 94 ILE A C 1
ATOM 726 O O . ILE A 1 94 ? 3.969 1.44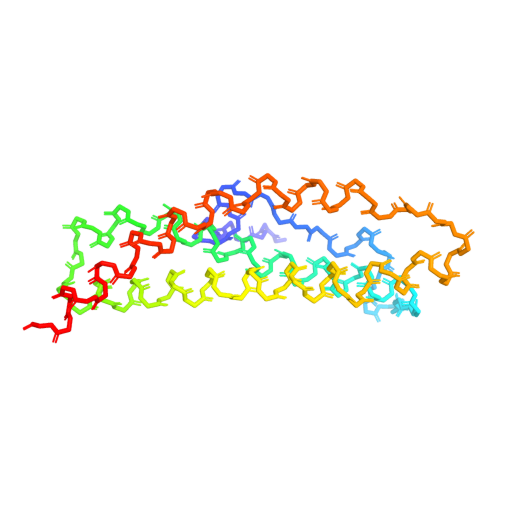3 -17.385 1.00 94.50 94 ILE A O 1
ATOM 730 N N . PHE A 1 95 ? 2.492 0.111 -16.376 1.00 95.75 95 PHE A N 1
ATOM 731 C CA . PHE A 1 95 ? 3.063 -1.134 -16.892 1.00 95.75 95 PHE A CA 1
ATOM 732 C C . PHE A 1 95 ? 2.993 -1.227 -18.425 1.00 95.75 95 PHE A C 1
ATOM 734 O O . PHE A 1 95 ? 4.006 -1.600 -19.028 1.00 95.75 95 PHE A O 1
ATOM 741 N N . PRO A 1 96 ? 1.881 -0.841 -19.089 1.00 95.38 96 PRO A N 1
ATOM 742 C CA . PRO A 1 96 ? 1.853 -0.714 -20.544 1.00 95.38 96 PRO A CA 1
ATOM 743 C C . PRO A 1 96 ? 2.922 0.243 -21.087 1.00 95.38 96 PRO A C 1
ATOM 745 O O . PRO A 1 96 ? 3.634 -0.117 -22.025 1.00 95.38 96 PRO A O 1
ATOM 748 N N . GLU A 1 97 ? 3.088 1.418 -20.472 1.00 93.31 97 GLU A N 1
ATOM 749 C CA . GLU A 1 97 ? 4.085 2.406 -20.901 1.00 93.31 97 GLU A CA 1
ATOM 750 C C . GLU A 1 97 ? 5.521 1.881 -20.727 1.00 93.31 97 GLU A C 1
ATOM 752 O O . GLU A 1 97 ? 6.363 2.058 -21.608 1.00 93.31 97 GLU A O 1
ATOM 757 N N . ILE A 1 98 ? 5.805 1.152 -19.642 1.00 92.19 98 ILE A N 1
ATOM 758 C CA . ILE A 1 98 ? 7.102 0.485 -19.443 1.00 92.19 98 ILE A CA 1
ATOM 759 C C . ILE A 1 98 ? 7.360 -0.554 -20.541 1.00 92.19 98 ILE A C 1
ATOM 761 O O . ILE A 1 98 ? 8.457 -0.576 -21.103 1.00 92.19 98 ILE A O 1
ATOM 765 N N . ASN A 1 99 ? 6.372 -1.398 -20.860 1.00 93.38 99 ASN A N 1
ATOM 766 C CA . ASN A 1 99 ? 6.496 -2.403 -21.920 1.00 93.38 99 ASN A CA 1
ATOM 767 C C . ASN A 1 99 ? 6.822 -1.744 -23.275 1.00 93.38 99 ASN A C 1
ATOM 769 O O . ASN A 1 99 ? 7.697 -2.228 -24.000 1.00 93.38 99 ASN A O 1
ATOM 773 N N . GLU A 1 100 ? 6.149 -0.634 -23.602 1.00 93.88 100 GLU A N 1
ATOM 774 C CA . GLU A 1 100 ? 6.355 0.124 -24.842 1.00 93.88 100 GLU A CA 1
ATOM 775 C C . GLU A 1 100 ? 7.741 0.776 -24.892 1.00 93.88 100 GLU A C 1
ATOM 777 O O . GLU A 1 100 ? 8.499 0.540 -25.835 1.00 93.88 100 GLU A O 1
ATOM 782 N N . LEU A 1 101 ? 8.116 1.537 -23.858 1.00 90.06 101 LEU A N 1
ATOM 783 C CA . LEU A 1 101 ? 9.405 2.234 -23.794 1.00 90.06 101 LEU A CA 1
ATOM 784 C C . LEU A 1 101 ? 10.597 1.270 -23.778 1.00 90.06 101 LEU A C 1
ATOM 786 O O . LEU A 1 101 ? 11.660 1.593 -24.310 1.00 90.06 101 LEU A O 1
ATOM 790 N N . ALA A 1 102 ? 10.436 0.092 -23.171 1.00 91.00 102 ALA A N 1
ATOM 791 C CA . ALA A 1 102 ? 11.455 -0.953 -23.180 1.00 91.00 102 ALA A CA 1
ATOM 792 C C . ALA A 1 102 ? 11.502 -1.731 -24.506 1.00 91.00 102 ALA A C 1
ATOM 794 O O . ALA A 1 102 ? 12.499 -2.402 -24.776 1.00 91.00 102 ALA A O 1
ATOM 795 N N . GLY A 1 103 ? 10.441 -1.674 -25.319 1.00 94.44 103 GLY A N 1
ATOM 796 C CA . GLY A 1 103 ? 10.288 -2.505 -26.513 1.00 94.44 103 GLY A CA 1
ATOM 797 C C . GLY A 1 103 ? 10.165 -3.999 -26.196 1.00 94.44 103 GLY A C 1
ATOM 798 O O . GLY A 1 103 ? 10.508 -4.833 -27.034 1.00 94.44 103 GLY A O 1
ATOM 799 N N . VAL A 1 104 ? 9.713 -4.347 -24.985 1.00 95.62 104 VAL A N 1
ATOM 800 C CA . VAL A 1 104 ? 9.584 -5.730 -24.505 1.00 95.62 104 VAL A CA 1
ATOM 801 C C . VAL A 1 104 ? 8.128 -5.981 -24.103 1.00 95.62 104 VAL A C 1
A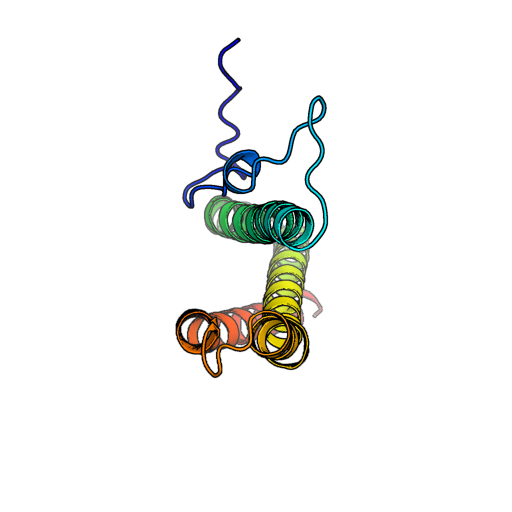TOM 803 O O . VAL A 1 104 ? 7.730 -5.662 -22.981 1.00 95.62 104 VAL A O 1
ATOM 806 N N . PRO A 1 105 ? 7.310 -6.551 -25.005 1.00 93.44 105 PRO A N 1
ATOM 807 C CA . PRO A 1 105 ? 5.949 -6.953 -24.674 1.00 93.44 105 PRO A CA 1
ATOM 808 C C . PRO A 1 105 ? 5.929 -7.946 -23.506 1.00 93.44 105 PRO A C 1
ATOM 810 O O . PRO A 1 105 ? 6.708 -8.898 -23.490 1.00 93.44 105 PRO A O 1
ATOM 813 N N . GLY A 1 106 ? 5.033 -7.722 -22.542 1.00 94.50 106 GLY A N 1
ATOM 814 C CA . GLY A 1 106 ? 4.854 -8.595 -21.378 1.00 94.50 106 GLY A CA 1
ATOM 815 C C . GLY A 1 106 ? 5.941 -8.482 -20.304 1.00 94.50 106 GLY A C 1
ATOM 816 O O . GLY A 1 106 ? 5.984 -9.306 -19.394 1.00 94.50 106 GLY A O 1
ATOM 817 N N . LEU A 1 107 ? 6.823 -7.472 -20.373 1.00 96.06 107 LEU A N 1
ATOM 818 C CA . LEU A 1 107 ? 7.889 -7.272 -19.381 1.00 96.06 107 LEU A CA 1
ATOM 819 C C . LEU A 1 107 ? 7.346 -7.192 -17.943 1.00 96.06 107 LEU A C 1
ATOM 821 O O . LEU A 1 107 ? 7.989 -7.693 -17.023 1.00 96.06 107 LEU A O 1
ATOM 825 N N . MET A 1 108 ? 6.162 -6.602 -17.770 1.00 96.31 108 MET A N 1
ATOM 826 C CA . MET A 1 108 ? 5.522 -6.393 -16.468 1.00 96.31 108 MET A CA 1
ATOM 827 C C . MET A 1 108 ? 4.460 -7.447 -16.096 1.00 96.31 108 MET A C 1
ATOM 829 O O . MET A 1 108 ? 3.816 -7.308 -15.059 1.00 96.31 108 MET A O 1
ATOM 833 N N . ASP A 1 109 ? 4.271 -8.516 -16.880 1.00 97.38 109 ASP A N 1
ATOM 834 C CA . ASP A 1 109 ? 3.211 -9.514 -16.626 1.00 97.38 109 ASP A CA 1
ATOM 835 C C . ASP A 1 109 ? 3.375 -10.203 -15.263 1.00 97.38 109 ASP A C 1
ATOM 837 O O . ASP A 1 109 ? 2.397 -10.470 -14.565 1.00 97.38 109 ASP A O 1
ATOM 841 N N . ALA A 1 110 ? 4.619 -10.438 -14.836 1.00 97.12 110 ALA A N 1
ATOM 842 C CA . ALA A 1 110 ? 4.897 -10.991 -13.514 1.00 97.12 110 ALA A CA 1
ATOM 843 C C . ALA A 1 110 ? 4.401 -10.070 -12.384 1.00 97.12 110 ALA A C 1
ATOM 845 O O . ALA A 1 110 ? 3.860 -10.562 -11.398 1.00 97.12 110 ALA A O 1
ATOM 846 N N . ASN A 1 111 ? 4.528 -8.747 -12.538 1.00 95.75 111 ASN A N 1
ATOM 847 C CA . ASN A 1 111 ? 4.041 -7.784 -11.547 1.00 95.75 111 ASN A CA 1
ATOM 848 C C . ASN A 1 111 ? 2.509 -7.760 -11.483 1.00 95.75 111 ASN A C 1
ATOM 850 O O . ASN A 1 111 ? 1.945 -7.676 -10.396 1.00 95.75 111 ASN A O 1
ATOM 854 N N . VAL A 1 112 ? 1.833 -7.923 -12.624 1.00 96.75 112 VAL A N 1
ATOM 855 C CA . VAL A 1 112 ? 0.370 -8.086 -12.668 1.00 96.75 112 VAL A CA 1
ATOM 856 C C . VAL A 1 112 ? -0.061 -9.345 -11.905 1.00 96.75 112 VAL A C 1
ATOM 858 O O . VAL A 1 112 ? -1.016 -9.314 -11.129 1.00 96.75 112 VAL A O 1
ATOM 861 N N . GLU A 1 113 ? 0.644 -10.466 -12.080 1.00 97.25 113 GLU A N 1
ATOM 862 C CA . GLU A 1 113 ? 0.353 -11.688 -11.318 1.00 97.25 113 GLU A CA 1
ATOM 863 C C . GLU A 1 113 ? 0.627 -11.525 -9.817 1.00 97.25 113 GLU A C 1
ATOM 865 O O . GLU A 1 113 ? -0.150 -12.017 -8.998 1.00 97.25 113 GLU A O 1
ATOM 870 N N . GLU A 1 114 ? 1.674 -10.791 -9.433 1.00 95.00 114 GLU A N 1
ATOM 871 C CA . GLU A 1 114 ? 1.935 -10.441 -8.032 1.00 95.00 114 GLU A CA 1
ATOM 872 C C . GLU A 1 114 ? 0.792 -9.602 -7.432 1.00 95.00 114 GLU A C 1
ATOM 874 O O . GLU A 1 114 ? 0.347 -9.898 -6.322 1.00 95.00 114 GLU A O 1
ATOM 879 N N . HIS A 1 115 ? 0.252 -8.616 -8.160 1.00 96.56 115 HIS A N 1
ATOM 880 C CA . HIS A 1 115 ? -0.899 -7.824 -7.702 1.00 96.56 115 HIS A CA 1
ATOM 881 C C . HIS A 1 115 ? -2.155 -8.673 -7.504 1.00 96.56 115 HIS A C 1
ATOM 883 O O . HIS A 1 115 ? -2.846 -8.535 -6.489 1.00 96.56 115 HIS A O 1
ATOM 889 N N . LYS A 1 116 ? -2.428 -9.618 -8.413 1.00 94.62 116 LYS A N 1
ATOM 890 C CA . LYS A 1 116 ? -3.573 -10.535 -8.291 1.00 94.62 116 LYS A CA 1
ATOM 891 C C . LYS A 1 116 ? -3.553 -11.328 -6.988 1.00 94.62 116 LYS A C 1
ATOM 893 O O . LYS A 1 116 ? -4.615 -11.558 -6.412 1.00 94.62 116 LYS A O 1
ATOM 898 N N . MET A 1 117 ? -2.371 -11.680 -6.472 1.00 94.81 117 MET A N 1
ATOM 899 C CA . MET A 1 117 ? -2.248 -12.368 -5.178 1.00 94.81 117 MET A CA 1
ATOM 900 C C . MET A 1 117 ? -2.750 -11.521 -3.994 1.00 94.81 117 MET A C 1
ATOM 902 O O . MET A 1 117 ? -3.079 -12.079 -2.946 1.00 94.81 117 MET A O 1
ATOM 906 N N . PHE A 1 118 ? -2.842 -10.194 -4.140 1.00 92.56 118 PHE A N 1
ATOM 907 C CA . PHE A 1 118 ? -3.387 -9.295 -3.119 1.00 92.56 118 PHE A CA 1
ATOM 908 C C . PHE A 1 118 ? -4.902 -9.097 -3.221 1.00 92.56 118 PHE A C 1
ATOM 910 O O . PHE A 1 118 ? -5.536 -8.866 -2.191 1.00 92.56 118 PHE A O 1
ATOM 917 N N . HIS A 1 119 ? -5.492 -9.173 -4.417 1.00 91.19 119 HIS A N 1
ATOM 918 C CA . HIS A 1 119 ? -6.856 -8.687 -4.671 1.00 91.19 119 HIS A CA 1
ATOM 919 C C . HIS A 1 119 ? -7.926 -9.370 -3.809 1.00 91.19 119 HIS A C 1
ATOM 921 O O . HIS A 1 119 ? -8.727 -8.683 -3.171 1.00 91.19 119 HIS A O 1
ATOM 927 N N . ASP A 1 120 ? -7.900 -10.700 -3.697 1.00 94.25 120 ASP A N 1
ATOM 928 C CA . ASP A 1 120 ? -8.881 -11.432 -2.885 1.00 94.25 120 ASP A CA 1
ATOM 929 C C . ASP A 1 120 ? -8.758 -11.087 -1.393 1.00 94.25 120 ASP A C 1
ATOM 931 O O . ASP A 1 120 ? -9.752 -10.854 -0.699 1.00 94.25 120 ASP A O 1
ATOM 935 N N . GLY A 1 121 ? -7.523 -11.016 -0.886 1.00 95.75 121 GLY A N 1
ATOM 936 C CA . GLY A 1 121 ? -7.249 -10.644 0.501 1.00 95.75 121 GLY A CA 1
ATOM 937 C C . GLY A 1 121 ? -7.682 -9.210 0.810 1.00 95.75 121 GLY A C 1
ATOM 938 O O . GLY A 1 121 ? -8.317 -8.964 1.837 1.00 95.75 121 GLY A O 1
ATOM 939 N N . LEU A 1 122 ? -7.391 -8.280 -0.101 1.00 96.06 122 LEU A N 1
ATOM 940 C CA . LEU A 1 122 ? -7.743 -6.868 0.019 1.00 96.06 122 LEU A CA 1
ATOM 941 C C . LEU A 1 122 ? -9.262 -6.661 -0.015 1.00 96.06 122 LEU A C 1
ATOM 943 O O . LEU A 1 122 ? -9.798 -5.941 0.826 1.00 96.06 122 LEU A O 1
ATOM 947 N N . SER A 1 123 ? -9.964 -7.352 -0.918 1.00 95.75 123 SER A N 1
ATOM 948 C CA . SER A 1 123 ? -11.428 -7.319 -1.003 1.00 95.75 123 SER A CA 1
ATOM 949 C C . SER A 1 123 ? -12.077 -7.817 0.290 1.00 95.75 123 SER A C 1
ATOM 951 O O . SER A 1 123 ? -12.935 -7.146 0.870 1.00 95.75 123 SER A O 1
ATOM 953 N N . ASN A 1 124 ? -11.610 -8.952 0.817 1.00 97.31 124 ASN A N 1
ATOM 954 C CA . ASN A 1 124 ? -12.097 -9.492 2.086 1.00 97.31 124 ASN A CA 1
ATOM 955 C C . ASN A 1 124 ? -11.842 -8.539 3.260 1.00 97.31 124 ASN A C 1
ATOM 957 O O . ASN A 1 124 ? -12.725 -8.338 4.099 1.00 97.31 124 ASN A O 1
ATOM 961 N N . PHE A 1 125 ? -10.656 -7.929 3.313 1.00 96.69 125 PHE A N 1
ATOM 962 C CA . PHE A 1 125 ? -10.316 -6.951 4.339 1.00 96.69 125 PHE A CA 1
ATOM 963 C C . PHE A 1 125 ? -11.217 -5.714 4.265 1.00 96.69 125 PHE A C 1
ATOM 965 O O . PHE A 1 125 ? -11.793 -5.319 5.279 1.00 96.69 125 PHE A O 1
ATOM 972 N N . ARG A 1 126 ? -11.417 -5.147 3.071 1.00 96.06 126 ARG A N 1
ATOM 973 C CA . ARG A 1 126 ? -12.285 -3.982 2.860 1.00 96.06 126 ARG A CA 1
ATOM 974 C C . ARG A 1 126 ? -13.733 -4.272 3.256 1.00 96.06 126 ARG A C 1
ATOM 976 O O . ARG A 1 126 ? -14.299 -3.519 4.043 1.00 96.06 126 ARG A O 1
ATOM 983 N N . ASN A 1 127 ? -14.280 -5.412 2.829 1.00 96.56 127 ASN A N 1
ATOM 984 C CA . ASN A 1 127 ? -15.631 -5.852 3.197 1.00 96.56 127 ASN A CA 1
ATOM 985 C C . ASN A 1 127 ? -15.814 -5.988 4.716 1.00 96.56 127 ASN A C 1
ATOM 987 O O . ASN A 1 127 ? -16.883 -5.694 5.250 1.00 96.56 127 ASN A O 1
ATOM 991 N N . TYR A 1 128 ? -14.787 -6.457 5.430 1.00 95.88 128 TYR A N 1
ATOM 992 C CA . TYR A 1 128 ? -14.806 -6.495 6.890 1.00 95.88 128 TYR A CA 1
ATOM 993 C C . TYR A 1 128 ? -14.803 -5.082 7.487 1.00 95.88 128 TYR A C 1
ATOM 995 O O . TYR A 1 128 ? -15.626 -4.777 8.347 1.00 95.88 128 TYR A O 1
ATOM 1003 N N . ILE A 1 129 ? -13.911 -4.210 7.016 1.00 96.44 129 ILE A N 1
ATOM 1004 C CA . ILE A 1 129 ? -13.782 -2.842 7.522 1.00 96.44 129 ILE A CA 1
ATOM 1005 C C . ILE A 1 129 ? -15.049 -2.014 7.271 1.00 96.44 129 ILE A C 1
ATOM 1007 O O . ILE A 1 129 ? -15.445 -1.249 8.151 1.00 96.44 129 ILE A O 1
ATOM 1011 N N . ASP A 1 130 ? -15.715 -2.178 6.129 1.00 95.62 130 ASP A N 1
ATOM 1012 C CA . ASP A 1 130 ? -16.957 -1.458 5.837 1.00 95.62 130 ASP A CA 1
ATOM 1013 C C . ASP A 1 130 ? -18.075 -1.807 6.823 1.00 95.62 130 ASP A C 1
ATOM 1015 O O . ASP A 1 130 ? -18.703 -0.894 7.360 1.00 95.62 130 ASP A O 1
ATOM 1019 N N . LYS A 1 131 ? -18.220 -3.084 7.199 1.00 94.38 131 LYS A N 1
ATOM 1020 C CA . LYS A 1 131 ? -19.163 -3.497 8.256 1.00 94.38 131 LYS A CA 1
ATOM 1021 C C . LYS A 1 131 ? -18.880 -2.790 9.583 1.00 94.38 131 LYS A C 1
ATOM 1023 O O . LYS A 1 131 ? -19.785 -2.231 10.195 1.00 94.38 131 LYS A O 1
ATOM 1028 N N . ILE A 1 132 ? -17.613 -2.740 10.004 1.00 91.88 132 ILE A N 1
ATOM 1029 C CA . ILE A 1 132 ? -17.225 -2.065 11.256 1.00 91.88 132 ILE A CA 1
ATOM 1030 C C . ILE A 1 132 ? -17.513 -0.557 11.195 1.00 91.88 132 ILE A C 1
ATOM 1032 O O . ILE A 1 132 ? -17.946 0.044 12.182 1.00 91.88 132 ILE A O 1
ATOM 1036 N N . ARG A 1 133 ? -17.280 0.082 10.042 1.00 93.12 133 ARG A N 1
ATOM 1037 C CA . ARG A 1 133 ? -17.549 1.516 9.848 1.00 93.12 133 ARG A CA 1
ATOM 1038 C C . ARG A 1 133 ? -19.041 1.825 9.877 1.00 93.12 133 ARG A C 1
ATOM 1040 O O . ARG A 1 133 ? -19.417 2.861 10.421 1.00 93.12 133 ARG A O 1
ATOM 1047 N N . GLU A 1 134 ? -19.875 0.963 9.305 1.00 92.25 134 GLU A N 1
ATOM 1048 C CA . GLU A 1 134 ? -21.335 1.081 9.358 1.00 92.25 134 GLU A CA 1
ATOM 1049 C C . GLU A 1 134 ? -21.852 0.958 10.795 1.00 92.25 134 GLU A C 1
ATOM 1051 O O . GLU A 1 134 ? -22.573 1.838 11.265 1.00 92.25 134 GLU A O 1
ATOM 1056 N N . GLU A 1 135 ? -21.410 -0.063 11.532 1.00 88.69 135 GLU A N 1
ATOM 1057 C CA . GLU A 1 135 ? -21.764 -0.260 12.943 1.00 88.69 135 GLU A CA 1
ATOM 1058 C C . GLU A 1 135 ? -21.314 0.908 13.833 1.00 88.69 135 GLU A C 1
ATOM 1060 O O . GLU A 1 135 ? -22.028 1.315 14.747 1.00 88.69 135 GLU A O 1
ATOM 1065 N N . GLY A 1 136 ? -20.129 1.467 13.572 1.00 83.06 136 GLY A N 1
ATOM 1066 C CA . GLY A 1 136 ? -19.558 2.549 14.373 1.00 83.06 136 GLY A CA 1
ATOM 1067 C C . GLY A 1 136 ? -20.233 3.913 14.189 1.00 83.06 136 GLY A C 1
ATOM 1068 O O . GLY A 1 136 ? -20.072 4.777 15.055 1.00 83.06 136 GLY A O 1
ATOM 1069 N N . ARG A 1 137 ? -20.963 4.114 13.082 1.00 80.25 137 ARG A N 1
ATOM 1070 C CA . ARG A 1 137 ? -21.690 5.358 12.761 1.00 80.25 137 ARG A CA 1
ATOM 1071 C C . ARG A 1 137 ? -23.084 5.429 13.391 1.00 80.25 137 ARG A C 1
ATOM 1073 O O . ARG A 1 137 ? -23.597 6.537 13.540 1.00 80.25 137 ARG A O 1
ATOM 1080 N N . ASN A 1 138 ? -23.660 4.282 13.748 1.00 62.16 138 ASN A N 1
ATOM 1081 C CA . ASN A 1 138 ? -24.936 4.159 14.462 1.00 62.16 138 ASN A CA 1
ATOM 1082 C C . ASN A 1 138 ? -24.730 4.258 15.979 1.00 62.16 138 ASN A C 1
ATOM 1084 O O . ASN A 1 138 ? -25.653 4.705 16.687 1.00 62.16 138 ASN A O 1
#

Radius of gyration: 17.99 Å; chains: 1; bounding box: 50×26×51 Å